Protein AF-A0A967Q580-F1 (afdb_monomer)

Mean predicted aligned error: 4.45 Å

Radius of gyration: 15.48 Å; Cα contacts (8 Å, |Δi|>4): 38; chains: 1; bounding box: 35×31×38 Å

pLDDT: mean 91.86, std 9.63, range [49.0, 97.88]

Solvent-accessible surface area (backbone atoms only — not comparable to full-atom values): 4127 Å² total; per-residue (Å²): 108,72,67,57,48,47,49,53,19,51,51,49,55,50,49,56,43,51,56,49,25,50,57,27,47,78,68,76,41,78,71,56,90,79,74,65,67,86,80,46,56,73,69,53,42,50,50,51,50,52,23,52,52,43,51,49,55,51,50,53,50,47,45,64,72,68,51,80,75,80,127

Structure (mmCIF, N/CA/C/O backbone):
data_AF-A0A967Q580-F1
#
_entry.id   AF-A0A967Q580-F1
#
loop_
_atom_site.group_PDB
_atom_site.id
_atom_site.type_symbol
_atom_site.label_atom_id
_atom_site.label_alt_id
_atom_site.label_comp_id
_atom_site.label_asym_id
_atom_site.label_entity_id
_atom_site.label_seq_id
_atom_site.pdbx_PDB_ins_code
_atom_site.Cartn_x
_atom_site.Cartn_y
_atom_site.Cartn_z
_atom_site.occupancy
_atom_site.B_iso_or_equiv
_atom_site.auth_seq_id
_atom_site.auth_comp_id
_atom_site.auth_asym_id
_atom_site.auth_atom_id
_atom_site.pdbx_PDB_model_num
ATOM 1 N N . GLU A 1 1 ? 14.272 10.079 -9.531 1.00 68.75 1 GLU A N 1
ATOM 2 C CA . GLU A 1 1 ? 12.895 9.810 -9.997 1.00 68.75 1 GLU A CA 1
ATOM 3 C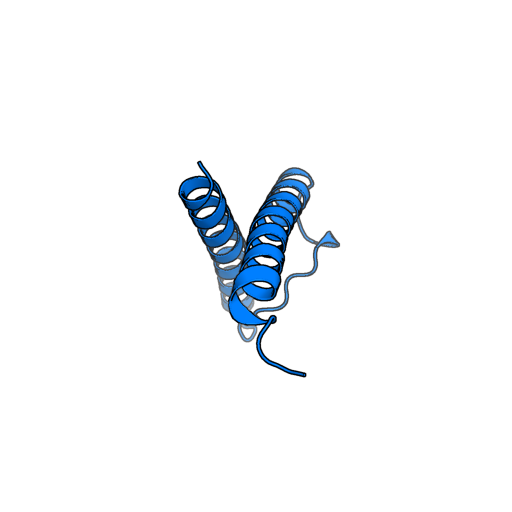 C . GLU A 1 1 ? 12.432 8.396 -9.635 1.00 68.75 1 GLU A C 1
ATOM 5 O O . GLU A 1 1 ? 11.594 8.273 -8.757 1.00 68.75 1 GLU A O 1
ATOM 10 N N . THR A 1 2 ? 13.036 7.319 -10.161 1.00 79.50 2 THR A N 1
ATOM 11 C CA . THR A 1 2 ? 12.632 5.928 -9.831 1.00 79.50 2 THR A CA 1
ATOM 12 C C . THR A 1 2 ? 12.677 5.595 -8.335 1.00 79.50 2 THR A C 1
ATOM 14 O O . THR A 1 2 ? 11.747 4.983 -7.823 1.00 79.50 2 THR A O 1
ATOM 17 N N . ALA A 1 3 ? 13.720 6.022 -7.615 1.00 88.19 3 ALA A N 1
ATOM 18 C CA . ALA A 1 3 ? 13.827 5.787 -6.172 1.00 88.19 3 ALA A CA 1
ATOM 19 C C . ALA A 1 3 ? 12.708 6.479 -5.369 1.00 88.19 3 ALA A C 1
ATOM 21 O O . ALA A 1 3 ? 12.183 5.887 -4.430 1.00 88.19 3 ALA A O 1
ATOM 22 N N . GLU A 1 4 ? 12.296 7.682 -5.779 1.00 90.50 4 GLU A N 1
ATOM 23 C CA . GLU A 1 4 ? 11.208 8.425 -5.128 1.00 90.50 4 GLU A CA 1
ATOM 24 C C . GLU A 1 4 ? 9.859 7.729 -5.332 1.00 90.50 4 GLU A C 1
ATOM 26 O O . GLU A 1 4 ? 9.106 7.558 -4.380 1.00 90.50 4 GLU A O 1
ATOM 31 N N . HIS A 1 5 ? 9.579 7.229 -6.540 1.00 89.56 5 HIS A N 1
ATOM 32 C CA . HIS A 1 5 ? 8.357 6.457 -6.790 1.00 89.56 5 HIS A CA 1
ATOM 33 C C . HIS A 1 5 ? 8.304 5.157 -5.984 1.00 89.56 5 HIS A C 1
ATOM 35 O O . HIS A 1 5 ? 7.236 4.760 -5.524 1.00 89.56 5 HIS A O 1
ATOM 41 N N . LEU A 1 6 ? 9.446 4.494 -5.787 1.00 93.25 6 LEU A N 1
ATOM 42 C CA . LEU A 1 6 ? 9.514 3.279 -4.975 1.00 93.25 6 LEU A CA 1
ATOM 43 C C . LEU A 1 6 ? 9.340 3.567 -3.490 1.00 93.25 6 LEU A C 1
ATOM 45 O O . LEU A 1 6 ? 8.651 2.815 -2.803 1.00 93.25 6 LEU A O 1
ATOM 49 N N . LYS A 1 7 ? 9.920 4.666 -3.008 1.00 95.69 7 LYS A N 1
ATOM 50 C CA . LYS A 1 7 ? 9.701 5.138 -1.646 1.00 95.69 7 LYS A CA 1
ATOM 51 C C . LYS A 1 7 ? 8.222 5.458 -1.414 1.00 95.69 7 LYS A C 1
ATOM 53 O O . LYS A 1 7 ? 7.638 4.921 -0.480 1.00 95.69 7 LYS A O 1
ATOM 58 N N . ALA A 1 8 ? 7.602 6.226 -2.310 1.00 94.75 8 ALA A N 1
ATOM 59 C CA . ALA A 1 8 ? 6.181 6.558 -2.232 1.00 94.75 8 ALA A CA 1
ATOM 60 C C . ALA A 1 8 ? 5.283 5.307 -2.276 1.00 94.75 8 ALA A C 1
ATOM 62 O O . ALA A 1 8 ? 4.317 5.203 -1.519 1.00 94.75 8 ALA A O 1
ATOM 63 N N . ALA A 1 9 ? 5.617 4.318 -3.112 1.00 96.06 9 ALA A N 1
ATOM 64 C CA . ALA A 1 9 ? 4.896 3.047 -3.159 1.00 96.06 9 ALA A CA 1
ATOM 65 C C . ALA A 1 9 ? 5.011 2.271 -1.837 1.00 96.06 9 ALA A C 1
ATOM 67 O O . ALA A 1 9 ? 4.006 1.794 -1.312 1.00 96.06 9 ALA A O 1
ATOM 68 N N . LEU A 1 10 ? 6.218 2.182 -1.266 1.00 96.31 10 LEU A N 1
ATOM 69 C CA . LEU A 1 10 ? 6.449 1.531 0.024 1.00 96.31 10 LEU A CA 1
ATOM 70 C C . LEU A 1 10 ? 5.679 2.218 1.158 1.00 96.31 10 LEU A C 1
ATOM 72 O O . LEU A 1 10 ? 5.058 1.540 1.980 1.00 96.31 10 LEU A O 1
ATOM 76 N N . GLU A 1 11 ? 5.699 3.549 1.193 1.00 97.12 11 GLU A N 1
ATOM 77 C CA . GLU A 1 11 ? 4.942 4.347 2.160 1.00 97.12 11 GLU A CA 1
ATOM 78 C C . GLU A 1 11 ? 3.436 4.107 2.008 1.00 97.12 11 GLU A C 1
ATOM 80 O O . GLU A 1 11 ? 2.756 3.874 3.005 1.00 97.12 11 GLU A O 1
ATOM 85 N N . SER A 1 12 ? 2.929 4.045 0.774 1.00 96.06 12 SER A N 1
ATOM 86 C CA . SER A 1 12 ? 1.517 3.764 0.483 1.00 96.06 12 SER A CA 1
ATOM 87 C C . SER A 1 12 ? 1.088 2.376 0.959 1.00 96.06 12 SER A C 1
ATOM 89 O O . SER A 1 12 ? 0.072 2.243 1.645 1.00 96.06 12 SER A O 1
ATOM 91 N N . PHE A 1 13 ? 1.877 1.337 0.658 1.00 96.06 13 PHE A N 1
ATOM 92 C CA . PHE A 1 13 ? 1.604 -0.022 1.135 1.00 96.06 13 PHE A CA 1
ATOM 93 C C . PHE A 1 13 ? 1.617 -0.094 2.661 1.00 96.06 13 PHE A C 1
ATOM 95 O O . PHE A 1 13 ? 0.725 -0.688 3.264 1.00 96.06 13 PHE A O 1
ATOM 102 N N . THR A 1 14 ? 2.614 0.531 3.287 1.00 95.94 14 THR A N 1
ATOM 103 C CA . THR A 1 14 ? 2.767 0.528 4.744 1.00 95.94 14 THR A CA 1
ATOM 104 C C . THR A 1 14 ? 1.613 1.264 5.414 1.00 95.94 14 THR A C 1
ATOM 106 O O . THR A 1 14 ? 1.029 0.746 6.361 1.00 95.94 14 THR A O 1
ATOM 109 N N . PHE A 1 15 ? 1.237 2.434 4.896 1.00 95.81 15 PHE A N 1
ATOM 110 C CA . PHE A 1 15 ? 0.127 3.227 5.410 1.00 95.81 15 PHE A CA 1
ATOM 111 C C . PHE A 1 15 ? -1.197 2.456 5.362 1.00 95.81 15 PHE A C 1
ATOM 113 O O . PHE A 1 15 ? -1.862 2.314 6.390 1.00 95.81 15 PHE A O 1
ATOM 120 N N . LEU A 1 16 ? -1.559 1.917 4.191 1.00 96.31 16 LEU A N 1
ATOM 121 C CA . LEU A 1 16 ? -2.815 1.183 4.018 1.00 96.31 16 LEU A CA 1
ATOM 122 C C . LEU A 1 16 ? -2.857 -0.068 4.904 1.00 96.31 16 LEU A C 1
ATOM 124 O O . LEU A 1 16 ? -3.886 -0.348 5.521 1.00 96.31 16 LEU A O 1
ATOM 128 N N . ARG A 1 17 ? -1.730 -0.783 5.025 1.00 95.75 17 ARG A N 1
ATOM 129 C CA . ARG A 1 17 ? -1.628 -1.975 5.872 1.00 95.75 17 ARG A CA 1
ATOM 130 C C . ARG A 1 17 ? -1.770 -1.646 7.353 1.00 95.75 17 ARG A C 1
ATOM 132 O O . ARG A 1 17 ? -2.595 -2.259 8.020 1.00 95.75 17 ARG A O 1
ATOM 139 N N . LEU A 1 18 ? -1.029 -0.660 7.857 1.00 96.56 18 LEU A N 1
ATOM 140 C CA . LEU A 1 18 ? -1.098 -0.272 9.267 1.00 96.56 18 LEU A CA 1
ATOM 141 C C . LEU A 1 18 ? -2.496 0.220 9.642 1.00 96.56 18 LEU A C 1
ATOM 143 O O . LEU A 1 18 ? -3.028 -0.182 10.672 1.00 96.56 18 LEU A O 1
ATOM 147 N N . ARG A 1 19 ? -3.128 1.038 8.790 1.00 95.69 19 ARG A N 1
ATOM 148 C CA . ARG A 1 19 ? -4.500 1.508 9.021 1.00 95.69 19 ARG A CA 1
ATOM 149 C C . ARG A 1 19 ? -5.488 0.341 9.115 1.00 95.69 19 ARG A C 1
ATOM 151 O O . ARG A 1 19 ? -6.371 0.363 9.970 1.00 95.69 19 ARG A O 1
ATOM 158 N N . HIS A 1 20 ? -5.339 -0.667 8.256 1.00 95.88 20 HIS A N 1
ATOM 159 C CA . HIS A 1 20 ? -6.175 -1.866 8.277 1.00 95.88 20 HIS A CA 1
ATOM 160 C C . HIS A 1 20 ? -5.942 -2.720 9.533 1.00 95.88 20 HIS A C 1
ATOM 162 O O . HIS A 1 20 ? -6.900 -3.089 10.210 1.00 95.88 20 HIS A O 1
ATOM 168 N N . GLU A 1 21 ? -4.682 -2.991 9.877 1.00 96.94 21 GLU A N 1
ATOM 169 C CA . GLU A 1 21 ? -4.306 -3.790 11.049 1.00 96.94 21 GLU A CA 1
ATOM 170 C C . GLU A 1 21 ? -4.772 -3.133 12.357 1.00 96.94 21 GLU A C 1
ATOM 172 O O . GLU A 1 21 ? -5.342 -3.814 13.207 1.00 96.94 21 GLU A O 1
ATOM 177 N N . ILE A 1 22 ? -4.624 -1.809 12.493 1.00 97.12 22 ILE A N 1
ATOM 178 C CA . ILE A 1 22 ? -5.143 -1.048 13.643 1.00 97.12 22 ILE A CA 1
ATOM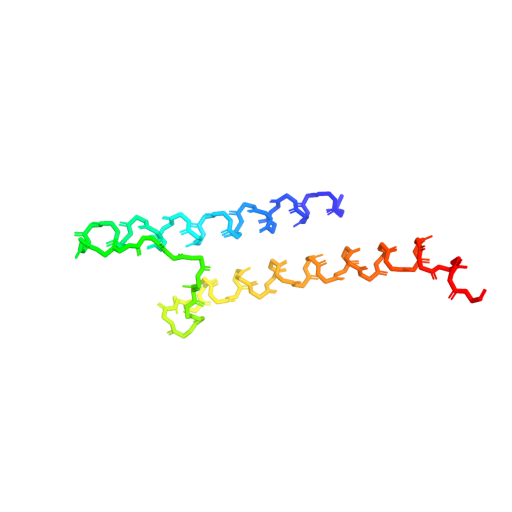 179 C C . ILE A 1 22 ? -6.665 -1.203 13.748 1.00 97.12 22 ILE A C 1
ATOM 181 O O . ILE A 1 22 ? -7.176 -1.538 14.813 1.00 97.12 22 ILE A O 1
ATOM 185 N N . ALA A 1 23 ? -7.392 -1.052 12.636 1.00 95.75 23 ALA A N 1
ATOM 186 C CA . ALA A 1 23 ? -8.846 -1.192 12.636 1.00 95.75 23 ALA A CA 1
ATOM 187 C C . ALA A 1 23 ? -9.317 -2.607 13.024 1.00 95.75 23 ALA A C 1
ATOM 189 O O . ALA A 1 23 ? -10.397 -2.750 13.600 1.00 95.75 23 ALA A O 1
ATOM 190 N N . LEU A 1 24 ? -8.543 -3.653 12.711 1.00 97.00 24 LEU A N 1
ATOM 191 C CA . LEU A 1 24 ? -8.819 -5.022 13.159 1.00 97.00 24 LEU A CA 1
ATOM 192 C C . LEU A 1 24 ? -8.588 -5.178 14.665 1.00 97.00 24 LEU A C 1
ATOM 194 O O . LEU A 1 24 ? -9.451 -5.731 15.349 1.00 97.00 24 LEU A O 1
ATOM 198 N N . ILE A 1 25 ? -7.476 -4.646 15.179 1.00 97.88 25 ILE A N 1
ATOM 199 C CA . ILE A 1 25 ? -7.148 -4.669 16.611 1.00 97.88 25 ILE A CA 1
ATOM 200 C C . ILE A 1 25 ? -8.241 -3.968 17.425 1.00 97.88 25 ILE A C 1
ATOM 202 O O . ILE A 1 25 ? -8.723 -4.531 18.407 1.00 97.88 25 ILE A O 1
ATOM 206 N N . ASP A 1 26 ? -8.702 -2.799 16.976 1.00 97.81 26 ASP A N 1
ATOM 207 C CA . ASP A 1 26 ? -9.773 -2.039 17.636 1.00 97.81 26 ASP A CA 1
ATOM 208 C C . ASP A 1 26 ? -11.110 -2.807 17.678 1.00 97.81 26 ASP A C 1
ATOM 210 O O . ASP A 1 26 ? -11.947 -2.577 18.550 1.00 97.81 26 ASP A O 1
ATOM 214 N N . GLN A 1 27 ? -11.312 -3.756 16.758 1.00 97.00 27 GLN A N 1
ATOM 215 C CA . GLN A 1 27 ? -12.477 -4.649 16.716 1.00 97.00 27 GLN A CA 1
ATOM 216 C C . GLN A 1 27 ? -12.277 -5.951 17.511 1.00 97.00 27 GLN A C 1
ATOM 218 O O . GLN A 1 27 ? -13.152 -6.818 17.482 1.00 97.00 27 GLN A O 1
ATOM 223 N N . GLY A 1 28 ? -11.133 -6.130 18.179 1.00 97.81 28 GLY A N 1
ATOM 224 C CA . GLY A 1 28 ? -10.768 -7.377 18.855 1.00 97.81 28 GLY A CA 1
ATOM 225 C C . GLY A 1 28 ? -10.468 -8.536 17.897 1.00 97.81 28 GLY A C 1
ATOM 226 O O . GLY A 1 28 ? -10.554 -9.697 18.297 1.00 97.81 28 GLY A O 1
ATOM 227 N N . LYS A 1 29 ? -10.159 -8.240 16.629 1.00 97.56 29 LYS A N 1
ATOM 228 C CA . LYS A 1 29 ? -9.795 -9.226 15.603 1.00 97.56 29 LYS A CA 1
ATOM 229 C C . LYS A 1 29 ? -8.279 -9.358 15.495 1.00 97.56 29 LYS A C 1
ATOM 231 O O . LYS A 1 29 ? -7.530 -8.437 15.813 1.00 97.56 29 LYS A O 1
ATOM 236 N N . GLU A 1 30 ? -7.834 -10.507 14.998 1.00 96.62 30 GLU A N 1
ATOM 237 C CA . GLU A 1 30 ? -6.424 -10.735 14.691 1.00 96.62 30 GLU A CA 1
ATOM 238 C C . GLU A 1 30 ? -5.983 -9.865 13.494 1.00 96.62 30 GLU A C 1
ATOM 240 O O . GLU A 1 30 ? -6.731 -9.771 12.514 1.00 96.62 30 GLU A O 1
ATOM 245 N N . PRO A 1 31 ? -4.802 -9.217 13.547 1.00 96.06 31 PRO A N 1
ATOM 246 C CA . PRO A 1 31 ? -4.264 -8.460 12.420 1.00 96.06 31 PRO A CA 1
ATOM 247 C C . PRO A 1 31 ? -4.096 -9.328 11.168 1.00 96.06 31 PRO A C 1
ATOM 249 O O . PRO A 1 31 ? -3.661 -10.474 11.241 1.00 96.06 31 PRO A O 1
ATOM 252 N N . SER A 1 32 ? -4.383 -8.755 10.001 1.00 94.00 32 SER A N 1
ATOM 253 C CA . SER A 1 32 ? -4.227 -9.414 8.705 1.00 94.00 32 SER A CA 1
ATOM 254 C C . SER A 1 32 ? -3.522 -8.491 7.721 1.00 94.00 32 SER A C 1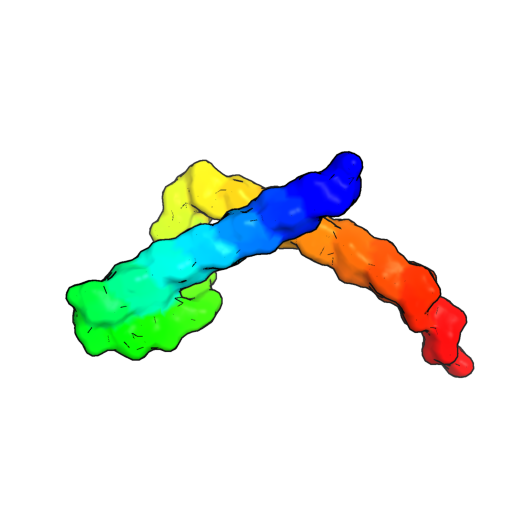
ATOM 256 O O . SER A 1 32 ? -3.742 -7.283 7.713 1.00 94.00 32 SER A O 1
ATOM 258 N N . HIS A 1 33 ? -2.699 -9.072 6.851 1.00 92.00 33 HIS A N 1
ATOM 259 C CA . HIS A 1 33 ? -2.057 -8.344 5.755 1.00 92.00 33 HIS A CA 1
ATOM 260 C C . HIS A 1 33 ? -2.946 -8.238 4.509 1.00 92.00 33 HIS A C 1
ATOM 262 O O . HIS A 1 33 ? -2.588 -7.543 3.558 1.00 92.00 33 HIS A O 1
ATOM 268 N N . TYR A 1 34 ? -4.077 -8.950 4.481 1.00 93.25 34 TYR A N 1
ATOM 269 C CA . TYR A 1 34 ? -5.004 -8.904 3.360 1.00 93.25 34 TYR A CA 1
ATOM 270 C C . TYR A 1 34 ? -5.909 -7.680 3.465 1.00 93.25 34 TYR A C 1
ATOM 272 O O . TYR A 1 34 ? -6.689 -7.557 4.404 1.00 93.25 34 TYR A O 1
ATOM 280 N N . ILE A 1 35 ? -5.838 -6.815 2.458 1.00 92.44 35 ILE A N 1
ATOM 281 C CA . ILE A 1 35 ? -6.722 -5.663 2.308 1.00 92.44 35 ILE A CA 1
ATOM 282 C C . ILE A 1 35 ? -7.654 -5.958 1.138 1.00 92.44 35 ILE A C 1
ATOM 284 O O . ILE A 1 35 ? -7.181 -6.202 0.028 1.00 92.44 35 ILE A O 1
ATOM 288 N N . ASP A 1 36 ? -8.963 -5.903 1.375 1.00 91.94 36 ASP A N 1
ATOM 289 C CA . ASP A 1 36 ? -9.949 -5.911 0.296 1.00 91.94 36 ASP A CA 1
ATOM 290 C C . ASP A 1 36 ? -9.912 -4.554 -0.437 1.00 91.94 36 ASP A C 1
ATOM 29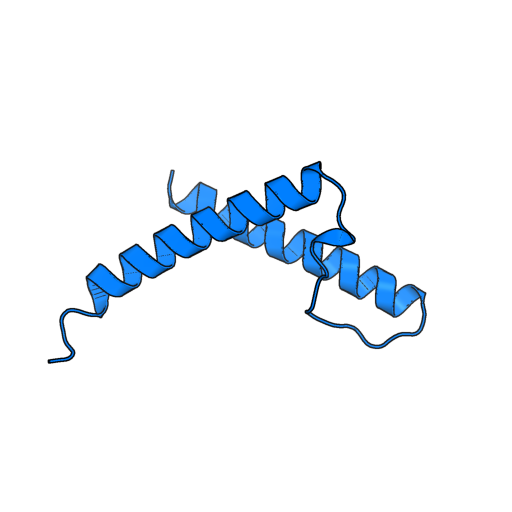2 O O . ASP A 1 36 ? -10.267 -3.535 0.169 1.00 91.94 36 ASP A O 1
ATOM 296 N N . PRO A 1 37 ? -9.518 -4.494 -1.724 1.00 92.44 37 PRO A N 1
ATOM 297 C CA . PRO A 1 37 ? -9.453 -3.240 -2.472 1.00 92.44 37 PRO A CA 1
AT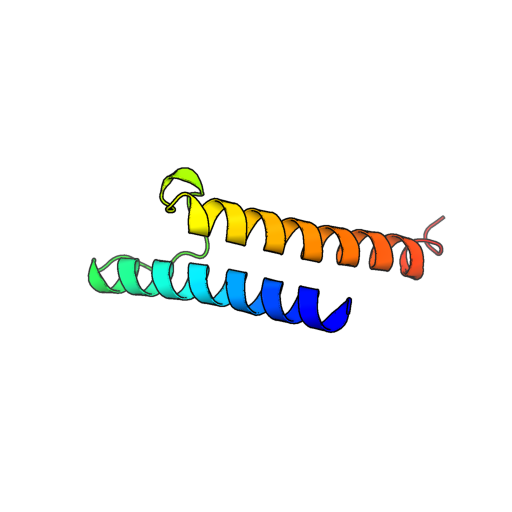OM 298 C C . PRO A 1 37 ? -10.803 -2.523 -2.569 1.00 92.44 37 PRO A C 1
ATOM 300 O O . PRO A 1 37 ? -10.834 -1.299 -2.664 1.00 92.44 37 PRO A O 1
ATOM 303 N N . TYR A 1 38 ? -11.918 -3.256 -2.513 1.00 93.94 38 TYR A N 1
ATOM 304 C CA . TYR A 1 38 ? -13.260 -2.676 -2.596 1.00 93.94 38 TYR A CA 1
ATOM 305 C C . TYR A 1 38 ? -13.730 -2.061 -1.273 1.00 93.94 38 TYR A C 1
ATOM 307 O O . TYR A 1 38 ? -14.701 -1.308 -1.257 1.00 93.94 38 TYR A O 1
ATOM 315 N N . SER A 1 39 ? -13.015 -2.327 -0.177 1.00 92.56 39 SER A N 1
ATOM 316 C CA . SER A 1 39 ? -13.236 -1.677 1.119 1.00 92.56 39 SER A CA 1
ATOM 317 C C . SER A 1 39 ? -12.564 -0.300 1.237 1.00 92.56 39 SER A C 1
ATOM 319 O O . SER A 1 39 ? -12.794 0.422 2.208 1.00 92.56 39 SER A O 1
ATOM 321 N N . LEU A 1 40 ? -11.730 0.072 0.259 1.00 94.88 40 LEU A N 1
ATOM 322 C CA . LEU A 1 40 ? -10.984 1.328 0.233 1.00 94.88 40 LEU A CA 1
ATOM 323 C C . LEU A 1 40 ? -11.787 2.456 -0.423 1.00 94.88 40 LEU A C 1
ATOM 325 O O . LEU A 1 40 ? -12.601 2.226 -1.320 1.00 94.88 40 LEU A O 1
ATOM 329 N N . THR A 1 41 ? -11.502 3.699 -0.032 1.00 96.44 41 THR A N 1
ATOM 330 C CA . THR A 1 41 ? -12.023 4.877 -0.746 1.00 96.44 41 THR A CA 1
ATOM 331 C C . THR A 1 41 ? -11.445 4.955 -2.164 1.00 96.44 41 THR A C 1
ATOM 333 O O . THR A 1 41 ? -10.371 4.417 -2.422 1.00 96.44 41 THR A O 1
ATOM 336 N N . SER A 1 42 ? -12.105 5.663 -3.091 1.00 96.56 42 SER A N 1
ATOM 337 C CA . SER A 1 42 ? -11.603 5.807 -4.474 1.00 96.56 42 SER A CA 1
ATOM 338 C C . SER A 1 42 ? -10.159 6.320 -4.521 1.00 96.56 42 SER A C 1
ATOM 340 O O . SER A 1 42 ? -9.334 5.767 -5.238 1.00 96.56 42 SER A O 1
ATOM 342 N N . ASN A 1 43 ? -9.832 7.318 -3.694 1.00 96.25 43 ASN A N 1
ATOM 343 C CA . ASN A 1 43 ? -8.483 7.880 -3.629 1.00 96.25 43 ASN A CA 1
ATOM 344 C C . ASN A 1 43 ? -7.453 6.848 -3.147 1.00 96.25 43 ASN A C 1
ATOM 346 O O . ASN A 1 43 ? -6.338 6.798 -3.654 1.00 96.25 43 ASN A O 1
ATOM 350 N N . GLU A 1 44 ? -7.814 6.011 -2.174 1.00 95.88 44 GLU A N 1
ATOM 351 C CA . GLU A 1 44 ? -6.935 4.948 -1.680 1.00 95.88 44 GLU A CA 1
ATOM 352 C C . GLU A 1 44 ? -6.793 3.801 -2.684 1.00 95.88 44 GLU A C 1
ATOM 354 O O . GLU A 1 44 ? -5.725 3.201 -2.769 1.00 95.88 44 GLU A O 1
ATOM 359 N N . GLN A 1 45 ? -7.838 3.508 -3.464 1.00 96.88 45 GLN A N 1
ATOM 360 C CA . GLN A 1 45 ? -7.758 2.550 -4.567 1.00 96.88 45 GLN A CA 1
ATOM 361 C C . GLN A 1 45 ? -6.795 3.038 -5.652 1.00 96.88 45 GLN A C 1
ATOM 363 O O . GLN A 1 45 ? -5.980 2.252 -6.140 1.00 96.88 45 GLN A O 1
ATOM 368 N N . ASP A 1 46 ? -6.859 4.321 -6.011 1.00 96.50 46 ASP A N 1
ATOM 369 C CA . ASP A 1 46 ? -5.944 4.917 -6.983 1.00 96.50 46 ASP A CA 1
ATOM 370 C C . ASP A 1 46 ? -4.505 4.948 -6.443 1.00 96.50 46 ASP A C 1
ATOM 372 O O . ASP A 1 46 ? -3.590 4.494 -7.131 1.00 96.50 46 ASP A O 1
ATOM 376 N N . LEU A 1 47 ? -4.309 5.330 -5.175 1.00 95.31 47 LEU A N 1
ATOM 377 C CA . LEU A 1 47 ? -3.006 5.266 -4.502 1.00 95.31 47 LEU A CA 1
ATOM 378 C C . LEU A 1 47 ? -2.424 3.842 -4.509 1.00 95.31 47 LEU A C 1
ATOM 380 O O . LEU A 1 47 ? -1.256 3.633 -4.843 1.00 95.31 47 LEU A O 1
ATOM 384 N N . LEU A 1 48 ? -3.243 2.844 -4.165 1.00 95.69 48 LEU A N 1
ATOM 385 C CA . LEU A 1 48 ? -2.838 1.441 -4.164 1.00 95.69 48 LEU A CA 1
ATOM 386 C C . LEU A 1 48 ? -2.466 0.970 -5.578 1.00 95.69 48 LEU A C 1
ATOM 388 O O . LEU A 1 48 ? -1.471 0.262 -5.755 1.00 95.69 48 LEU A O 1
ATOM 392 N N . ARG A 1 49 ? -3.229 1.386 -6.597 1.00 96.06 49 ARG A N 1
ATOM 393 C CA . ARG A 1 49 ? -2.949 1.080 -8.006 1.00 96.06 49 ARG A CA 1
ATOM 394 C C . ARG A 1 49 ? -1.608 1.663 -8.447 1.00 96.06 49 ARG A C 1
ATOM 396 O O . ARG A 1 49 ? -0.816 0.944 -9.056 1.00 96.06 49 ARG A O 1
ATOM 403 N N . GLU A 1 50 ? -1.337 2.926 -8.139 1.00 95.88 50 GLU A N 1
ATOM 404 C CA . GLU A 1 50 ? -0.069 3.585 -8.474 1.00 95.88 50 GLU A CA 1
ATOM 405 C C . GLU A 1 50 ? 1.124 2.912 -7.785 1.00 95.88 50 GLU A C 1
ATOM 407 O O . GLU A 1 50 ? 2.139 2.626 -8.430 1.00 95.88 50 GLU A O 1
ATOM 412 N N . ALA A 1 51 ? 0.981 2.564 -6.502 1.00 95.94 51 ALA A N 1
ATOM 413 C CA . ALA A 1 51 ? 2.005 1.843 -5.754 1.00 95.94 51 ALA A CA 1
ATOM 414 C C . ALA A 1 51 ? 2.330 0.479 -6.394 1.00 95.94 51 ALA A C 1
ATOM 416 O O . ALA A 1 51 ? 3.503 0.139 -6.587 1.00 95.94 51 ALA A O 1
ATOM 417 N N . PHE A 1 52 ? 1.309 -0.282 -6.809 1.00 96.00 52 PHE A N 1
ATOM 418 C CA . PHE A 1 52 ? 1.510 -1.544 -7.530 1.00 96.00 52 PHE A CA 1
ATOM 419 C C . PHE A 1 52 ? 2.187 -1.353 -8.889 1.00 96.00 52 PHE A C 1
ATOM 421 O O . PHE A 1 52 ? 3.053 -2.150 -9.250 1.00 96.00 52 PHE A O 1
ATOM 428 N N . GLN A 1 53 ? 1.854 -0.298 -9.634 1.00 96.25 53 GLN A N 1
ATOM 429 C CA . GLN A 1 53 ? 2.513 -0.003 -10.909 1.00 96.25 53 GLN A CA 1
ATOM 430 C C . GLN A 1 53 ? 4.003 0.319 -10.731 1.00 96.25 53 GLN A C 1
ATOM 432 O O . GLN A 1 53 ? 4.830 -0.142 -11.522 1.00 96.25 53 GLN A O 1
ATOM 437 N N . ALA A 1 54 ? 4.369 1.076 -9.693 1.00 95.69 54 ALA A N 1
ATOM 438 C CA . ALA A 1 54 ? 5.769 1.357 -9.375 1.00 95.69 54 ALA A CA 1
ATOM 439 C C . ALA A 1 54 ? 6.533 0.074 -9.002 1.00 95.69 54 ALA A C 1
ATOM 441 O O . ALA A 1 54 ? 7.625 -0.173 -9.523 1.00 95.69 54 ALA A O 1
ATOM 442 N N . ALA A 1 55 ? 5.932 -0.780 -8.167 1.00 94.50 55 ALA A N 1
ATOM 443 C CA . ALA A 1 55 ? 6.509 -2.069 -7.793 1.00 94.50 55 ALA A CA 1
ATOM 444 C C . ALA A 1 55 ? 6.684 -3.005 -9.003 1.00 94.50 55 ALA A C 1
ATOM 446 O O . ALA A 1 55 ? 7.740 -3.620 -9.152 1.00 94.50 55 ALA A O 1
ATOM 447 N N . ALA A 1 56 ? 5.700 -3.070 -9.906 1.00 95.69 56 ALA A N 1
ATOM 448 C CA . ALA A 1 56 ? 5.773 -3.882 -11.122 1.00 95.69 56 ALA A CA 1
ATOM 449 C C . ALA A 1 56 ? 6.931 -3.447 -12.036 1.00 95.69 56 ALA A C 1
ATOM 451 O O . ALA A 1 56 ? 7.717 -4.284 -12.479 1.00 95.69 56 ALA A O 1
ATOM 452 N N . LYS A 1 57 ? 7.118 -2.135 -12.243 1.00 93.94 57 LYS A N 1
ATOM 453 C CA . LYS A 1 57 ? 8.251 -1.600 -13.023 1.00 93.94 57 LYS A CA 1
ATOM 454 C C . LYS A 1 57 ? 9.607 -1.997 -12.432 1.00 93.94 57 LYS A C 1
ATOM 456 O O . LYS A 1 57 ? 10.537 -2.315 -13.181 1.00 93.94 57 LYS A O 1
ATOM 461 N N . LEU A 1 58 ? 9.731 -1.997 -11.102 1.00 92.56 58 LEU A N 1
ATOM 462 C CA . LEU A 1 58 ? 10.938 -2.475 -10.424 1.00 92.56 58 LEU A CA 1
ATOM 463 C C . LEU A 1 58 ? 11.138 -3.976 -10.635 1.00 92.56 58 LEU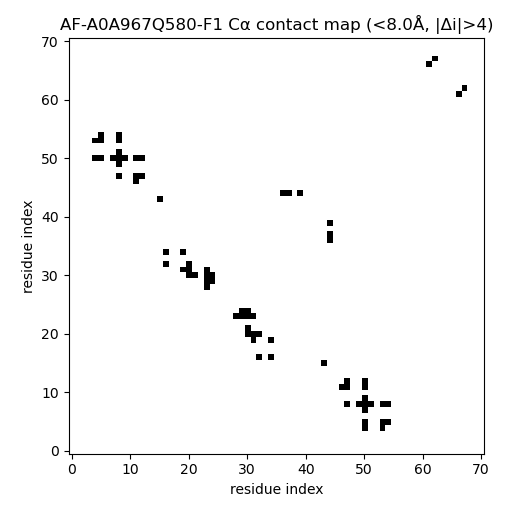 A C 1
ATOM 465 O O . LEU A 1 58 ? 12.240 -4.389 -10.990 1.00 92.56 58 LEU A O 1
ATOM 469 N N . GLN A 1 59 ? 10.092 -4.782 -10.445 1.00 92.94 59 GLN A N 1
ATOM 470 C CA . GLN A 1 59 ? 10.158 -6.231 -10.642 1.00 92.94 59 GLN A CA 1
ATOM 471 C C . GLN A 1 59 ? 10.572 -6.583 -12.074 1.00 92.94 59 GLN A C 1
ATOM 473 O O . GLN A 1 59 ? 11.444 -7.428 -12.265 1.00 92.94 59 GLN A O 1
ATOM 478 N N . ASP A 1 60 ? 10.016 -5.906 -13.077 1.00 93.62 60 ASP A N 1
ATOM 479 C CA . ASP A 1 60 ? 10.381 -6.110 -14.479 1.00 93.62 60 ASP A CA 1
ATOM 480 C C . ASP A 1 60 ? 11.832 -5.713 -14.762 1.00 93.62 60 ASP A C 1
ATOM 482 O O . ASP A 1 60 ? 12.552 -6.437 -15.452 1.00 93.62 60 ASP A O 1
ATOM 486 N N . SER A 1 61 ? 12.295 -4.598 -14.191 1.00 91.06 61 SER A N 1
ATOM 487 C CA . SER A 1 61 ? 13.692 -4.166 -14.311 1.00 91.06 61 SER A CA 1
ATOM 488 C C . SER A 1 61 ? 14.648 -5.172 -13.664 1.00 91.06 61 SER A C 1
ATOM 490 O O . SER A 1 61 ? 15.646 -5.554 -14.274 1.00 91.06 61 SER A O 1
ATOM 492 N N . ALA A 1 62 ? 14.315 -5.664 -12.468 1.00 91.00 62 ALA A N 1
ATOM 493 C CA . ALA A 1 62 ? 15.090 -6.680 -11.764 1.00 91.00 62 ALA A CA 1
ATOM 494 C C . ALA A 1 62 ? 15.127 -8.004 -12.543 1.00 91.00 62 ALA A C 1
ATOM 496 O O . ALA A 1 62 ? 16.198 -8.581 -12.716 1.00 91.00 62 ALA A O 1
ATOM 497 N N . ARG A 1 63 ? 13.991 -8.456 -13.089 1.00 92.75 63 ARG A N 1
ATOM 498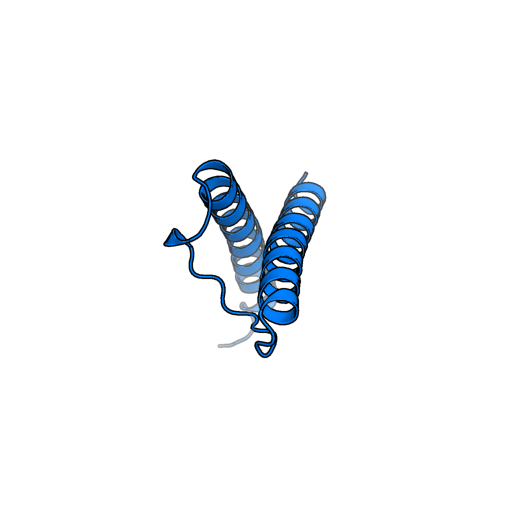 C CA . ARG A 1 63 ? 13.921 -9.651 -13.948 1.00 92.75 63 ARG A CA 1
ATOM 499 C C . ARG A 1 63 ? 14.793 -9.517 -15.189 1.00 92.75 63 ARG A C 1
ATOM 501 O O . ARG A 1 63 ? 15.493 -10.459 -15.532 1.00 92.75 63 ARG A O 1
ATOM 508 N N . ARG A 1 64 ? 14.786 -8.363 -15.861 1.00 90.69 64 ARG A N 1
ATOM 509 C CA . ARG A 1 64 ? 15.644 -8.134 -17.037 1.00 90.69 64 ARG A CA 1
ATOM 510 C C . ARG A 1 64 ? 17.124 -8.123 -16.670 1.00 90.69 64 ARG A C 1
ATOM 512 O O . ARG A 1 64 ? 17.927 -8.666 -17.417 1.00 90.69 64 ARG A O 1
ATOM 519 N N . HIS A 1 65 ? 17.473 -7.513 -15.541 1.00 89.50 65 HIS A N 1
ATOM 520 C CA . HIS A 1 65 ? 18.864 -7.356 -15.128 1.00 89.50 65 HIS A CA 1
ATOM 521 C C . HIS A 1 65 ? 19.472 -8.652 -14.570 1.00 89.50 65 HIS A C 1
ATOM 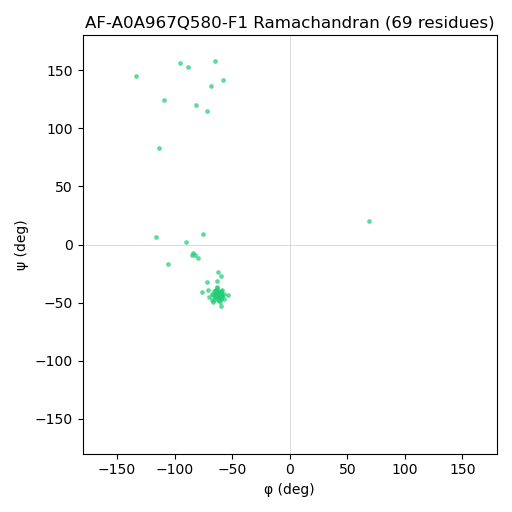523 O O . HIS A 1 65 ? 20.607 -8.982 -14.895 1.00 89.50 65 HIS A O 1
ATOM 529 N N . PHE A 1 66 ? 18.712 -9.409 -13.775 1.00 90.12 66 PHE A N 1
ATOM 530 C CA . PHE A 1 66 ? 19.200 -10.608 -13.084 1.00 90.12 66 PHE A CA 1
ATOM 531 C C . PHE A 1 66 ? 18.706 -11.931 -13.692 1.00 90.12 66 PHE A C 1
ATOM 533 O O . PHE A 1 66 ? 19.277 -12.981 -13.417 1.00 90.12 66 PHE A O 1
ATOM 540 N N . GLY A 1 67 ? 17.657 -11.915 -14.519 1.00 79.62 67 GLY A N 1
ATOM 541 C CA . GLY A 1 67 ? 17.060 -13.120 -15.111 1.00 79.62 67 GLY A CA 1
ATOM 542 C C . GLY A 1 67 ? 17.741 -13.622 -16.388 1.00 79.62 67 GLY A C 1
ATOM 543 O O . GLY A 1 67 ? 17.415 -14.707 -16.852 1.00 79.62 67 GLY A O 1
ATOM 544 N N . GLN A 1 68 ? 18.703 -12.882 -16.948 1.00 66.50 68 GLN A N 1
ATOM 545 C CA . GLN A 1 68 ? 19.438 -13.258 -18.171 1.00 66.50 68 GLN A CA 1
ATOM 546 C C . GLN A 1 68 ? 20.500 -14.366 -17.957 1.00 66.50 68 GLN A C 1
ATOM 548 O O . GLN A 1 68 ? 21.285 -14.633 -18.860 1.00 66.50 68 GLN A O 1
ATOM 553 N N . GLY A 1 69 ? 20.544 -15.018 -16.788 1.00 57.66 69 GLY A N 1
ATOM 554 C CA . GLY A 1 69 ? 21.528 -16.061 -16.448 1.00 57.66 69 GLY A CA 1
ATOM 555 C C . GLY A 1 69 ? 20.960 -17.463 -16.199 1.00 57.66 69 GLY A C 1
ATOM 556 O O . GLY A 1 69 ? 21.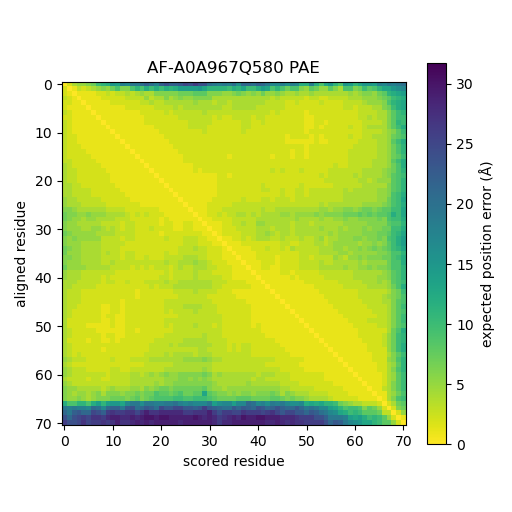709 -18.332 -15.766 1.00 57.66 69 GLY A O 1
ATOM 557 N N . ILE A 1 70 ? 19.661 -17.690 -16.422 1.00 57.12 70 ILE A N 1
ATOM 558 C CA . ILE A 1 70 ? 19.025 -19.010 -16.275 1.00 57.12 70 ILE A CA 1
ATOM 559 C C . ILE A 1 70 ? 18.572 -19.485 -17.661 1.00 57.12 70 ILE A C 1
ATOM 561 O O . ILE A 1 70 ? 17.419 -19.288 -18.043 1.00 57.12 70 ILE A O 1
ATOM 565 N N . LEU A 1 71 ? 19.500 -20.070 -18.420 1.00 49.00 71 LEU A N 1
ATOM 566 C CA . LEU A 1 71 ? 19.250 -20.953 -19.563 1.00 49.00 71 LEU A CA 1
ATOM 567 C C . LEU A 1 71 ? 20.238 -22.118 -19.499 1.00 49.00 71 LEU A C 1
ATOM 569 O O . LEU A 1 71 ? 21.426 -21.845 -19.216 1.00 49.00 71 LEU A O 1
#

Secondary structure (DSSP, 8-state):
-HHHHHHHHHHHHHHHHHHHHHHHHHTTPPP-S---GGGS-HHHHHHHHHHHHHHHHHHHHHHHHHGGG--

Nearest PDB structures (foldseek):
  5tw9-assembly1_B  TM=5.721E-01  e=2.021E+00  Yersinia pestis

Sequence (71 aa):
ETAEHLKAALESFTFLRLRHEIALIDQGKEPSHYIDPYSLTSNEQDLLREAFQAAAKLQDSARRHFGQGIL

Foldseek 3Di:
DLVVLQVLLVVLLVVVQVVQQVVCVVVVHHRDSDDDLVVDDPVSNVSNVSSVVSVVVVVVVCCVVPVPPDD